Protein AF-A0A2N2SRN1-F1 (afdb_monomer_lite)

Foldseek 3Di:
DVCCVPPNDPDVVSVVVVQVVQCPDVVRFKDWAPAAPPDPDIDMDTCPVDDVVVVVVNVCRPVVCPDPVNVVVVVVVVVVVVVVVVVVVVVVVVVVVVVVVVVD

pLDDT: mean 87.92, std 11.98, range [49.88, 97.69]

Sequence (104 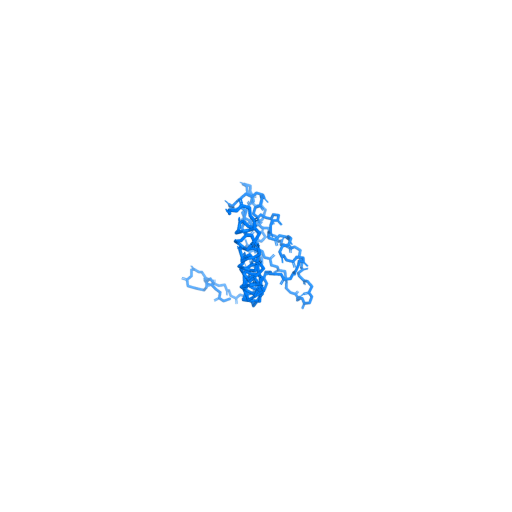aa):
TRCERLHHFDDISTVEAALEHLAEKYPAMAASLPRAPGTKETRHMHLLGGDALLQAAIEAQASGTLSAGSSRGRSAELEDEVRRLREELDALKLEFSDFRRQFE

Secondary structure (DSSP, 8-state):
--STTT---SSHHHHHHHHHHHHHSSS--EEEPPPPTT-SSPPEEESTT-HHHHHHHHHHHHTTTTSTTHHHHHHHHHHHHHHHHHHHHHHHHHHHHHHHHT--

Structure (mmCIF, N/CA/C/O backbone):
data_AF-A0A2N2SRN1-F1
#
_entry.id   AF-A0A2N2SRN1-F1
#
loop_
_atom_site.group_PDB
_atom_site.id
_atom_site.type_symbol
_atom_site.label_atom_id
_atom_site.label_alt_id
_atom_site.label_comp_id
_atom_site.label_asym_id
_atom_site.label_entity_id
_atom_site.label_seq_id
_atom_site.pdbx_PDB_ins_code
_atom_site.Cartn_x
_atom_site.Cartn_y
_atom_site.Cartn_z
_atom_site.occupancy
_atom_site.B_iso_or_equiv
_atom_site.auth_seq_id
_atom_site.auth_comp_id
_atom_site.auth_asym_id
_atom_site.auth_atom_id
_atom_site.pdbx_PDB_model_num
ATOM 1 N N . THR A 1 1 ? -3.444 -8.219 -17.043 1.00 70.31 1 THR A N 1
ATOM 2 C CA . THR A 1 1 ? -4.577 -7.789 -17.900 1.00 70.31 1 THR A CA 1
ATOM 3 C C . THR A 1 1 ? -5.302 -6.517 -17.438 1.00 70.31 1 THR A C 1
ATOM 5 O O . THR A 1 1 ? -6.435 -6.295 -17.830 1.00 70.31 1 THR A O 1
ATOM 8 N N . ARG A 1 2 ? -4.693 -5.600 -16.664 1.00 91.19 2 ARG A N 1
ATOM 9 C CA . ARG A 1 2 ? -5.380 -4.354 -16.230 1.00 91.19 2 ARG A CA 1
ATOM 10 C C . ARG A 1 2 ? -5.034 -3.115 -17.064 1.00 91.19 2 ARG A C 1
ATOM 12 O O . ARG A 1 2 ? -5.778 -2.144 -17.046 1.00 91.19 2 ARG A O 1
ATOM 19 N N . CYS A 1 3 ? -3.919 -3.156 -17.788 1.00 93.25 3 CYS A N 1
ATOM 20 C CA . CYS A 1 3 ? -3.378 -2.047 -18.576 1.00 93.25 3 CYS A CA 1
ATOM 21 C C . CYS A 1 3 ? -3.637 -2.168 -20.088 1.00 93.25 3 CYS A C 1
ATOM 23 O O . CYS A 1 3 ? -3.248 -1.273 -20.826 1.00 93.25 3 CYS A O 1
ATOM 25 N N . GLU A 1 4 ? -4.318 -3.222 -20.550 1.00 93.56 4 GLU A N 1
ATOM 26 C CA . GLU A 1 4 ? -4.432 -3.575 -21.977 1.00 93.56 4 GLU A CA 1
ATOM 27 C C . GLU A 1 4 ? -5.048 -2.465 -22.845 1.00 93.56 4 GLU A C 1
ATOM 29 O O . GLU A 1 4 ? -4.629 -2.251 -23.975 1.00 93.56 4 GLU A O 1
ATOM 34 N N . ARG A 1 5 ? -5.995 -1.694 -22.294 1.00 96.31 5 ARG A N 1
ATOM 35 C CA . ARG A 1 5 ? -6.610 -0.545 -22.985 1.00 96.31 5 ARG A CA 1
ATOM 36 C C . ARG A 1 5 ? -5.681 0.665 -23.137 1.00 96.31 5 ARG A C 1
ATOM 38 O O . ARG A 1 5 ? -5.997 1.554 -23.919 1.00 96.31 5 ARG A O 1
ATOM 45 N N . LEU A 1 6 ? -4.610 0.740 -22.347 1.00 95.81 6 LEU A N 1
ATOM 46 C CA . LEU A 1 6 ? -3.622 1.821 -22.396 1.00 95.81 6 LEU A CA 1
ATOM 47 C C . LEU A 1 6 ? -2.416 1.423 -23.246 1.00 95.81 6 LEU A C 1
ATOM 49 O O . LEU A 1 6 ? -1.943 2.219 -24.048 1.00 95.81 6 LEU A O 1
ATOM 53 N N . HIS A 1 7 ? -1.924 0.199 -23.059 1.00 95.62 7 HIS A N 1
ATOM 54 C CA . HIS A 1 7 ? -0.810 -0.356 -23.811 1.00 95.62 7 HIS A CA 1
ATOM 55 C C . HIS A 1 7 ? -0.916 -1.883 -23.830 1.00 95.62 7 HIS A C 1
ATOM 57 O O . HIS A 1 7 ? -1.092 -2.510 -22.779 1.00 95.62 7 HIS A O 1
ATOM 63 N N . HIS A 1 8 ? -0.799 -2.476 -25.017 1.00 95.50 8 HIS A N 1
ATOM 64 C CA . HIS A 1 8 ? -0.745 -3.925 -25.166 1.00 95.50 8 HIS A CA 1
ATOM 65 C C . HIS A 1 8 ? 0.677 -4.419 -24.880 1.00 95.50 8 HIS A C 1
ATOM 67 O O . HIS A 1 8 ? 1.637 -3.890 -25.431 1.00 95.50 8 HIS A O 1
ATOM 73 N N . PHE A 1 9 ? 0.803 -5.409 -24.002 1.00 95.81 9 PHE A N 1
ATOM 74 C CA . PHE A 1 9 ? 2.059 -6.097 -23.713 1.00 95.81 9 PHE A CA 1
ATOM 75 C C . PHE A 1 9 ? 1.929 -7.531 -24.215 1.00 95.81 9 PHE A C 1
ATOM 77 O O . PHE A 1 9 ? 0.956 -8.198 -23.857 1.00 95.81 9 PHE A O 1
ATOM 84 N N . ASP A 1 10 ? 2.891 -7.982 -25.018 1.00 94.06 10 ASP A N 1
ATOM 85 C CA . ASP A 1 10 ? 2.834 -9.290 -25.680 1.00 94.06 10 ASP A CA 1
ATOM 86 C C . ASP A 1 10 ? 2.948 -10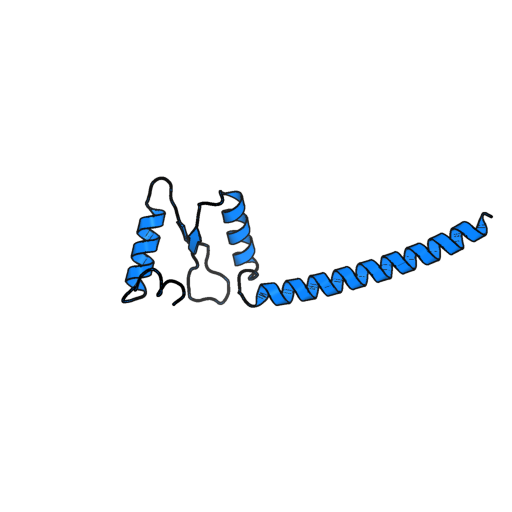.445 -24.674 1.00 94.06 10 ASP A C 1
ATOM 88 O O . ASP A 1 10 ? 2.267 -11.465 -24.788 1.00 94.06 10 ASP A O 1
ATOM 92 N N . ASP A 1 11 ? 3.787 -10.268 -23.651 1.00 94.50 11 ASP A N 1
ATOM 93 C CA . ASP A 1 11 ? 3.995 -11.241 -22.586 1.00 94.50 11 ASP A CA 1
ATOM 94 C C . ASP A 1 11 ? 4.326 -10.576 -21.239 1.00 94.50 11 ASP A C 1
ATOM 96 O O . ASP A 1 11 ? 4.50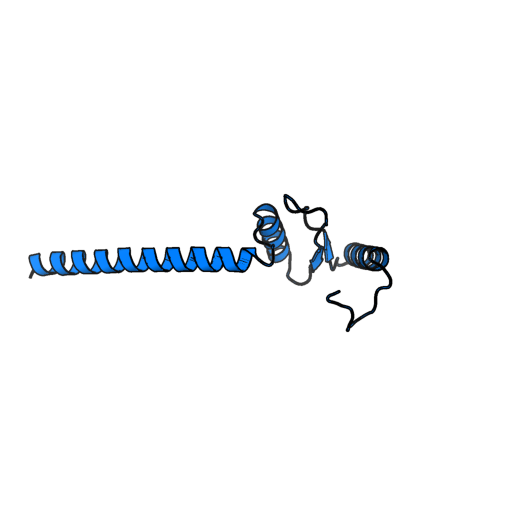5 -9.360 -21.130 1.00 94.50 11 ASP A O 1
ATOM 100 N N . ILE A 1 12 ? 4.415 -11.384 -20.180 1.00 92.19 12 ILE A N 1
ATOM 101 C CA . ILE A 1 12 ? 4.740 -10.881 -18.841 1.00 92.19 12 ILE A CA 1
ATOM 102 C C . ILE A 1 12 ? 6.180 -10.365 -18.720 1.00 92.19 12 ILE A C 1
ATOM 104 O O . ILE A 1 12 ? 6.419 -9.440 -17.950 1.00 92.19 12 ILE A O 1
ATOM 108 N N . SER A 1 13 ? 7.117 -10.887 -19.515 1.00 94.31 13 SER A N 1
ATOM 109 C CA . SER A 1 13 ? 8.516 -10.453 -19.481 1.00 94.31 13 SER A CA 1
ATOM 110 C C . SER A 1 13 ? 8.668 -9.006 -19.958 1.00 94.31 13 SER A C 1
ATOM 112 O O . SER A 1 13 ? 9.442 -8.241 -19.386 1.00 94.31 13 SER A O 1
ATOM 114 N N . THR A 1 14 ? 7.857 -8.576 -20.933 1.00 95.56 14 THR A N 1
ATOM 115 C CA . THR A 1 14 ? 7.819 -7.174 -21.378 1.00 95.56 14 THR A CA 1
ATOM 116 C C . THR A 1 14 ? 7.279 -6.236 -20.296 1.00 95.56 14 THR A C 1
ATOM 118 O O . THR A 1 14 ? 7.733 -5.096 -20.180 1.00 95.56 14 THR A O 1
ATOM 121 N N . VAL A 1 15 ? 6.350 -6.714 -19.460 1.00 95.00 15 VAL A N 1
ATOM 122 C CA . VAL A 1 15 ? 5.844 -5.962 -18.304 1.00 95.00 15 VAL A CA 1
ATOM 123 C C . VAL A 1 15 ? 6.920 -5.848 -17.227 1.00 95.00 15 VAL A C 1
ATOM 125 O O . VAL A 1 15 ? 7.136 -4.758 -16.700 1.00 95.00 15 VAL A O 1
ATOM 128 N N . GLU A 1 16 ? 7.612 -6.944 -16.916 1.00 94.19 16 GLU A N 1
ATOM 129 C CA . GLU A 1 16 ? 8.713 -6.968 -15.946 1.00 94.19 16 GLU A CA 1
ATOM 130 C C . GLU A 1 16 ? 9.860 -6.046 -16.381 1.00 94.19 16 GLU A C 1
ATOM 132 O O . GLU A 1 16 ? 10.308 -5.218 -15.592 1.00 94.19 16 GLU A O 1
ATOM 137 N N . ALA A 1 17 ? 10.256 -6.089 -17.656 1.00 95.62 17 ALA A N 1
ATOM 138 C CA . ALA A 1 17 ? 11.275 -5.198 -18.208 1.00 95.62 17 ALA A CA 1
ATOM 139 C C . ALA A 1 17 ? 10.867 -3.716 -18.132 1.00 95.62 17 ALA A C 1
ATOM 141 O O . ALA A 1 17 ? 11.686 -2.855 -17.806 1.00 95.62 17 ALA A O 1
ATOM 142 N N . ALA A 1 18 ? 9.596 -3.397 -18.398 1.00 95.94 18 ALA A N 1
ATOM 143 C CA . ALA A 1 18 ? 9.090 -2.032 -18.263 1.00 95.94 18 ALA A CA 1
ATOM 144 C C . ALA A 1 18 ? 9.088 -1.551 -16.801 1.00 95.94 18 ALA A C 1
ATOM 146 O O . ALA A 1 18 ? 9.385 -0.385 -16.536 1.00 95.94 18 ALA A O 1
ATOM 147 N N . LEU A 1 19 ? 8.765 -2.433 -15.851 1.00 96.25 19 LEU A N 1
ATOM 148 C CA . LEU A 1 19 ? 8.802 -2.131 -14.419 1.00 96.25 19 LEU A CA 1
ATOM 149 C C . LEU A 1 19 ? 10.232 -1.925 -13.913 1.00 96.25 19 LEU A C 1
ATOM 151 O O . LEU A 1 19 ? 10.458 -0.977 -13.163 1.00 96.25 19 LEU A O 1
ATOM 155 N N . GLU A 1 20 ? 11.181 -2.746 -14.362 1.00 95.94 20 GLU A N 1
ATOM 156 C CA . GLU A 1 20 ? 12.605 -2.588 -14.044 1.00 95.94 20 GLU A CA 1
ATOM 157 C C . GLU A 1 20 ? 13.118 -1.238 -14.552 1.00 95.94 20 GLU A C 1
ATOM 159 O O . GLU A 1 20 ? 13.662 -0.439 -13.795 1.00 95.94 20 GLU A O 1
ATOM 164 N N . HIS A 1 21 ? 12.805 -0.896 -15.805 1.00 96.88 21 HIS A N 1
ATOM 165 C CA . HIS A 1 21 ? 13.176 0.396 -16.375 1.00 96.88 21 HIS A CA 1
ATOM 166 C C . HIS A 1 21 ? 12.591 1.580 -15.579 1.00 96.88 21 HIS A C 1
ATOM 168 O O . HIS A 1 21 ? 13.218 2.631 -15.459 1.00 96.88 21 HIS A O 1
ATOM 174 N N . LEU A 1 22 ? 11.381 1.449 -15.0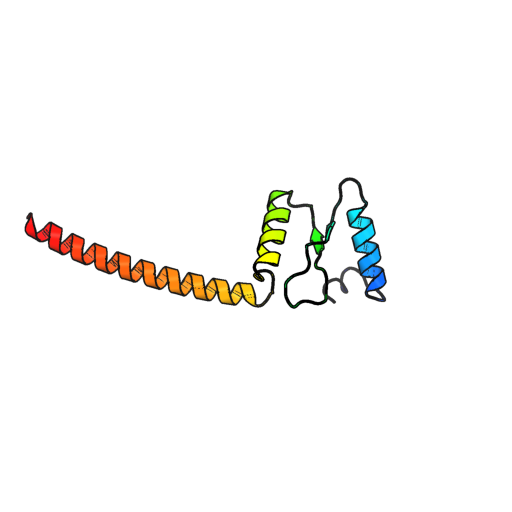24 1.00 96.38 22 LEU A N 1
ATOM 175 C CA . LEU A 1 22 ? 10.786 2.477 -14.159 1.00 96.38 22 LEU A CA 1
ATOM 176 C C . LEU A 1 22 ? 11.448 2.557 -12.776 1.00 96.38 22 LEU A C 1
AT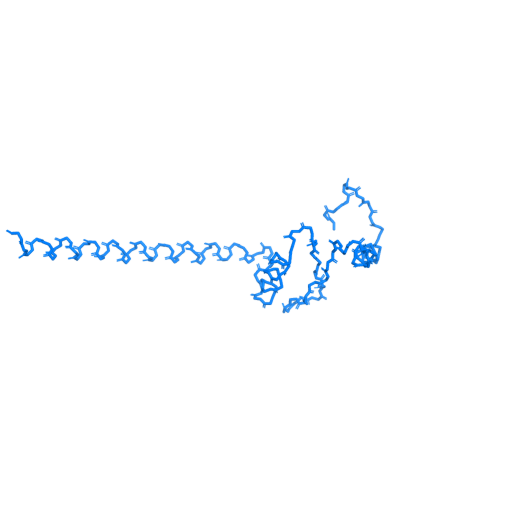OM 178 O O . LEU A 1 22 ? 11.430 3.635 -12.173 1.00 96.38 22 LEU A O 1
ATOM 182 N N . ALA A 1 23 ? 12.003 1.455 -12.275 1.00 95.56 23 ALA A N 1
ATOM 183 C CA . ALA A 1 23 ? 12.753 1.413 -11.024 1.00 95.56 23 ALA A CA 1
ATOM 184 C C . ALA A 1 23 ? 14.156 2.026 -11.173 1.00 95.56 23 ALA A C 1
ATOM 186 O O . ALA A 1 23 ? 14.614 2.720 -10.269 1.00 95.56 23 ALA A O 1
ATOM 187 N N . GLU A 1 24 ? 14.801 1.841 -12.328 1.00 96.25 24 GLU A N 1
ATOM 188 C CA . GLU A 1 24 ? 16.147 2.361 -12.622 1.00 96.25 24 GLU A CA 1
ATOM 189 C C . GLU A 1 24 ? 16.184 3.862 -12.966 1.00 96.25 24 GLU A C 1
ATOM 191 O O . GLU A 1 24 ? 17.251 4.482 -12.967 1.00 96.25 24 GLU A O 1
ATOM 196 N N . LYS A 1 25 ? 15.036 4.480 -13.269 1.00 94.19 25 LYS A N 1
ATOM 197 C CA . LYS A 1 25 ? 14.966 5.922 -13.552 1.00 94.19 25 LYS A CA 1
ATOM 198 C C . LYS A 1 25 ? 15.390 6.768 -12.351 1.00 94.19 25 LYS A C 1
ATOM 200 O O . LYS A 1 25 ? 15.245 6.376 -11.199 1.00 94.19 25 LYS A O 1
ATOM 205 N N . TYR A 1 26 ? 15.832 7.995 -12.634 1.00 90.50 26 TYR A N 1
ATOM 206 C CA . TYR A 1 26 ? 16.052 9.016 -11.613 1.00 90.50 26 TYR A CA 1
ATOM 207 C C . TYR A 1 26 ? 15.123 10.223 -11.841 1.00 90.50 26 TYR A C 1
ATOM 209 O O . TYR A 1 26 ? 15.293 10.927 -12.842 1.00 90.50 26 TYR A O 1
ATOM 217 N N . PRO A 1 27 ? 14.151 10.487 -10.944 1.00 91.50 27 PRO A N 1
ATOM 218 C CA . PRO A 1 27 ? 13.803 9.696 -9.757 1.00 91.50 27 PRO A CA 1
ATOM 219 C C . PRO A 1 27 ? 13.099 8.373 -10.110 1.00 91.50 27 PRO A C 1
ATOM 221 O O . PRO A 1 27 ? 12.403 8.286 -11.126 1.00 91.50 27 PRO A O 1
ATOM 224 N N . ALA A 1 28 ? 13.260 7.361 -9.253 1.00 94.50 28 ALA A N 1
ATOM 225 C CA . ALA A 1 28 ? 12.616 6.062 -9.431 1.00 94.50 28 ALA A CA 1
ATOM 226 C C . ALA A 1 28 ? 11.091 6.218 -9.365 1.00 94.50 28 ALA A C 1
ATOM 228 O O . ALA A 1 28 ? 10.561 6.947 -8.525 1.00 94.50 28 ALA A O 1
ATOM 229 N N . MET A 1 29 ? 10.372 5.539 -10.259 1.00 95.31 29 MET A N 1
ATOM 230 C CA . MET A 1 29 ? 8.917 5.688 -10.391 1.00 95.31 29 MET A CA 1
ATOM 231 C C . MET A 1 29 ? 8.141 4.475 -9.880 1.00 95.31 29 MET A C 1
ATOM 233 O O . MET A 1 29 ? 6.956 4.606 -9.563 1.00 95.31 29 MET A O 1
ATOM 237 N N . ALA A 1 30 ? 8.788 3.315 -9.784 1.00 95.69 30 ALA A N 1
ATOM 238 C CA . ALA A 1 30 ? 8.203 2.077 -9.291 1.00 95.69 30 ALA A CA 1
ATOM 239 C C . ALA A 1 30 ? 9.199 1.316 -8.408 1.00 95.69 30 ALA A C 1
ATOM 241 O O . ALA A 1 30 ? 10.405 1.426 -8.595 1.00 95.69 30 ALA A O 1
ATOM 242 N N . ALA A 1 31 ? 8.686 0.532 -7.462 1.00 94.50 31 ALA A N 1
ATOM 243 C CA . ALA A 1 31 ? 9.476 -0.368 -6.631 1.00 94.50 31 ALA A CA 1
ATOM 244 C C . ALA A 1 31 ? 8.797 -1.733 -6.501 1.00 94.50 31 ALA A C 1
ATOM 246 O O . ALA A 1 31 ? 7.569 -1.833 -6.398 1.00 94.50 31 ALA A O 1
ATOM 247 N N . SER A 1 32 ? 9.616 -2.781 -6.476 1.00 94.12 32 SER A N 1
ATOM 248 C CA . SER A 1 32 ? 9.199 -4.131 -6.104 1.00 94.12 32 SER A CA 1
ATOM 249 C C . SER A 1 32 ? 8.960 -4.190 -4.600 1.00 94.12 32 SER A C 1
ATOM 251 O O . SER A 1 32 ? 9.807 -3.790 -3.803 1.00 94.12 32 SER A O 1
ATOM 253 N N . LEU A 1 33 ? 7.804 -4.701 -4.200 1.00 92.75 33 LEU A N 1
ATOM 254 C CA . LEU A 1 33 ? 7.486 -4.944 -2.803 1.00 92.75 33 LEU A CA 1
ATOM 255 C C . LEU A 1 33 ? 7.948 -6.357 -2.392 1.00 92.75 33 LEU A C 1
ATOM 257 O O . LEU A 1 33 ? 7.955 -7.263 -3.232 1.00 92.75 33 LEU A O 1
ATOM 261 N N . PRO A 1 34 ? 8.261 -6.596 -1.105 1.00 90.44 34 PRO A N 1
ATOM 262 C CA . PRO A 1 34 ? 8.568 -7.935 -0.604 1.00 90.44 34 PRO A CA 1
ATOM 263 C C . PRO A 1 34 ? 7.434 -8.912 -0.906 1.00 90.44 34 PRO A C 1
ATOM 265 O O . PRO A 1 34 ? 6.271 -8.549 -0.764 1.00 90.44 34 PRO A O 1
ATOM 268 N N . ARG A 1 35 ? 7.758 -10.147 -1.301 1.00 89.00 35 ARG A N 1
ATOM 269 C CA . ARG A 1 35 ? 6.751 -11.161 -1.656 1.00 89.00 35 ARG A CA 1
ATOM 270 C C . ARG A 1 35 ? 5.834 -11.489 -0.475 1.00 89.00 35 ARG A C 1
ATOM 272 O O . ARG A 1 35 ? 6.311 -11.867 0.593 1.00 89.00 35 ARG A O 1
ATOM 279 N N . ALA A 1 36 ? 4.521 -11.422 -0.699 1.00 85.62 36 ALA A N 1
ATOM 280 C CA . ALA A 1 36 ? 3.530 -11.784 0.308 1.00 85.62 36 ALA A CA 1
ATOM 281 C C . ALA A 1 36 ? 3.579 -13.291 0.631 1.00 85.62 36 ALA A C 1
ATOM 283 O O . ALA A 1 36 ? 3.742 -14.112 -0.288 1.00 85.62 36 ALA A O 1
ATOM 284 N N . PRO A 1 37 ? 3.335 -13.685 1.894 1.00 81.81 37 PRO A N 1
ATOM 285 C CA . PRO A 1 37 ? 3.195 -15.088 2.273 1.00 81.81 37 PRO A CA 1
ATOM 286 C C . PRO A 1 37 ? 2.154 -15.819 1.409 1.00 81.81 37 PRO A C 1
ATOM 288 O O . PRO A 1 37 ? 1.072 -15.300 1.141 1.00 81.81 37 PRO A O 1
ATOM 291 N N . GLY A 1 38 ? 2.483 -17.028 0.948 1.00 85.81 38 GLY A N 1
ATOM 292 C CA . GLY A 1 38 ? 1.571 -17.868 0.157 1.00 85.81 38 GLY A CA 1
ATOM 293 C C . GLY A 1 38 ? 1.385 -17.456 -1.310 1.00 85.81 38 GLY A C 1
ATOM 294 O O . GLY A 1 38 ? 0.656 -18.131 -2.034 1.00 85.81 38 GLY A O 1
ATOM 295 N N . THR A 1 39 ? 2.052 -16.398 -1.784 1.00 84.94 39 THR A N 1
ATOM 296 C CA . THR A 1 39 ? 1.969 -15.955 -3.188 1.00 84.94 39 THR A CA 1
ATOM 297 C C . THR A 1 39 ? 3.241 -16.280 -3.965 1.00 84.94 39 THR A C 1
ATOM 299 O O . THR A 1 39 ? 4.351 -16.211 -3.434 1.00 84.94 39 THR A O 1
ATOM 302 N N . LYS A 1 40 ? 3.099 -16.669 -5.238 1.00 86.12 40 LYS A N 1
ATOM 303 C CA . LYS A 1 40 ? 4.243 -16.961 -6.122 1.00 86.12 40 LYS A CA 1
ATOM 304 C C . LYS A 1 40 ? 4.806 -15.715 -6.810 1.00 86.12 40 LYS A C 1
ATOM 306 O O . LYS A 1 40 ? 5.973 -15.722 -7.174 1.00 86.12 40 LYS A O 1
ATOM 311 N N . GLU A 1 41 ? 4.008 -14.661 -6.923 1.00 86.38 41 GLU A N 1
ATOM 312 C CA . GLU A 1 41 ? 4.318 -13.465 -7.710 1.00 86.38 41 GLU A CA 1
ATOM 313 C C . GLU A 1 41 ? 4.759 -12.293 -6.825 1.00 86.38 41 GLU A C 1
ATOM 315 O O . GLU A 1 41 ? 4.238 -12.095 -5.724 1.00 86.38 41 GLU A O 1
ATOM 320 N N . THR A 1 42 ? 5.705 -11.501 -7.325 1.00 90.81 42 THR A N 1
ATOM 321 C CA . THR A 1 42 ? 6.126 -10.234 -6.714 1.00 90.81 42 THR A CA 1
ATOM 322 C C . THR A 1 42 ? 5.164 -9.124 -7.125 1.00 90.81 42 THR A C 1
ATOM 324 O O . THR A 1 42 ? 4.713 -9.063 -8.266 1.00 90.81 42 THR A O 1
ATOM 327 N N . ARG A 1 43 ? 4.828 -8.229 -6.194 1.00 92.12 43 ARG A N 1
ATOM 328 C CA . ARG A 1 43 ? 3.973 -7.067 -6.476 1.00 92.12 43 ARG A CA 1
ATOM 329 C C . ARG A 1 43 ? 4.820 -5.812 -6.602 1.00 92.12 43 ARG A C 1
ATOM 331 O O . ARG A 1 43 ? 5.816 -5.680 -5.903 1.00 92.12 43 ARG A O 1
ATOM 338 N N . HIS A 1 44 ? 4.378 -4.875 -7.431 1.00 93.81 44 HIS A N 1
ATOM 339 C CA . HIS A 1 44 ? 5.040 -3.587 -7.630 1.00 93.81 44 HIS A CA 1
ATOM 340 C C . HIS A 1 44 ? 4.128 -2.435 -7.198 1.00 93.81 44 HIS A C 1
ATOM 342 O O . HIS A 1 44 ? 2.901 -2.547 -7.271 1.00 93.81 44 HIS A O 1
ATOM 348 N N . MET A 1 45 ? 4.727 -1.326 -6.765 1.00 94.75 45 MET A N 1
ATOM 349 C CA . MET A 1 45 ? 4.040 -0.102 -6.343 1.00 94.75 45 MET A CA 1
ATOM 350 C C . MET A 1 45 ? 4.697 1.126 -6.977 1.00 94.75 45 MET A C 1
ATOM 352 O O . MET A 1 45 ? 5.913 1.160 -7.140 1.00 94.75 45 MET A O 1
ATOM 356 N N . HIS A 1 46 ? 3.903 2.144 -7.320 1.00 95.12 46 HIS A N 1
ATOM 357 C CA . HIS A 1 46 ? 4.434 3.438 -7.742 1.00 95.12 46 HIS A CA 1
ATOM 358 C C . HIS A 1 46 ? 5.088 4.190 -6.569 1.00 95.12 46 HIS A C 1
ATOM 360 O O . HIS A 1 46 ? 4.646 4.075 -5.427 1.00 95.12 46 HIS A O 1
ATOM 366 N N . LEU A 1 47 ? 6.072 5.041 -6.867 1.00 95.12 47 LEU A N 1
ATOM 367 C CA . LEU A 1 47 ? 6.764 5.897 -5.886 1.00 95.12 47 LEU A CA 1
ATOM 368 C C . LEU A 1 47 ? 6.283 7.357 -5.897 1.00 95.12 47 LEU A C 1
ATOM 370 O O . LEU A 1 47 ? 6.747 8.191 -5.129 1.00 95.12 47 LEU A O 1
ATOM 374 N N . LEU A 1 48 ? 5.276 7.661 -6.721 1.00 92.25 48 LEU A N 1
ATOM 375 C CA . LEU A 1 48 ? 4.719 9.012 -6.878 1.00 92.25 48 LEU A CA 1
ATOM 376 C C . LEU A 1 48 ? 4.013 9.566 -5.621 1.00 92.25 48 LEU A C 1
ATOM 378 O O . LEU A 1 48 ? 3.700 10.750 -5.576 1.00 92.25 48 LEU A O 1
ATOM 382 N N . GLY A 1 49 ? 3.725 8.718 -4.627 1.00 88.19 49 GLY A N 1
ATOM 383 C CA . GLY A 1 49 ? 3.027 9.088 -3.388 1.00 88.19 49 GLY A CA 1
ATOM 384 C C . GLY A 1 49 ? 3.941 9.343 -2.185 1.00 88.19 49 GLY A C 1
ATOM 385 O O . GLY A 1 49 ? 3.433 9.557 -1.087 1.00 88.19 49 GLY A O 1
ATOM 386 N N . GLY A 1 50 ? 5.263 9.299 -2.377 1.00 87.62 50 GLY A N 1
ATOM 387 C CA . GLY A 1 50 ? 6.256 9.467 -1.316 1.00 87.62 50 GLY A CA 1
ATOM 388 C C . GLY A 1 50 ? 6.486 8.222 -0.448 1.00 87.62 50 GLY A C 1
ATOM 389 O O . GLY A 1 50 ? 5.751 7.233 -0.512 1.00 87.62 50 GLY A O 1
ATOM 390 N N . ASP A 1 51 ? 7.521 8.291 0.391 1.00 87.69 51 ASP A N 1
ATOM 391 C CA . ASP A 1 51 ? 8.057 7.138 1.130 1.00 87.69 51 ASP A CA 1
ATOM 392 C C . ASP A 1 51 ? 7.084 6.561 2.164 1.00 87.69 51 ASP A C 1
ATOM 394 O O . ASP A 1 51 ? 7.041 5.348 2.366 1.00 87.69 51 ASP A O 1
ATOM 398 N N . ALA A 1 52 ? 6.250 7.400 2.787 1.00 88.06 52 ALA A N 1
ATOM 399 C CA . ALA A 1 52 ? 5.256 6.944 3.761 1.00 88.06 52 ALA A CA 1
ATOM 400 C C . ALA A 1 52 ? 4.242 5.969 3.136 1.00 88.06 52 ALA A C 1
ATOM 402 O O . ALA A 1 52 ? 3.858 4.979 3.760 1.00 88.06 52 ALA A O 1
ATOM 403 N N . LEU A 1 53 ? 3.847 6.214 1.881 1.00 88.81 53 LEU A N 1
ATOM 404 C CA . LEU A 1 53 ? 2.931 5.340 1.153 1.00 88.81 53 LEU A CA 1
ATOM 405 C C . LEU A 1 53 ? 3.601 4.004 0.796 1.00 88.81 53 LEU A C 1
ATOM 407 O O . LEU A 1 53 ? 2.960 2.955 0.869 1.00 88.81 53 LEU A O 1
ATOM 411 N N . LEU A 1 54 ? 4.891 4.035 0.442 1.00 90.25 54 LEU A N 1
ATOM 412 C CA . LEU A 1 54 ? 5.674 2.828 0.180 1.00 90.25 54 LEU A CA 1
ATOM 413 C C . LEU A 1 54 ? 5.782 1.955 1.437 1.00 90.25 54 LEU A C 1
ATOM 415 O O . LEU A 1 54 ? 5.525 0.754 1.361 1.00 90.25 54 LEU A O 1
ATOM 419 N N . GLN A 1 55 ? 6.107 2.546 2.590 1.00 90.44 55 GLN A N 1
ATOM 420 C CA . GLN A 1 55 ? 6.217 1.802 3.851 1.00 90.44 55 GLN A CA 1
ATOM 421 C C . GLN A 1 55 ? 4.884 1.167 4.254 1.00 90.44 55 GLN A C 1
ATOM 423 O O . GLN A 1 55 ? 4.835 -0.033 4.525 1.00 90.44 55 GLN A O 1
ATOM 428 N N . ALA A 1 56 ? 3.782 1.918 4.168 1.00 88.06 56 ALA A N 1
ATOM 429 C CA . ALA A 1 56 ? 2.448 1.384 4.439 1.00 88.06 56 ALA A CA 1
ATOM 430 C C . ALA A 1 56 ? 2.095 0.195 3.524 1.00 88.06 56 ALA A C 1
ATOM 432 O O . ALA A 1 56 ? 1.479 -0.777 3.962 1.00 88.06 56 ALA A O 1
ATOM 433 N N . ALA A 1 57 ? 2.508 0.234 2.252 1.00 88.38 57 ALA A N 1
ATOM 434 C CA . ALA A 1 57 ? 2.305 -0.877 1.328 1.00 88.38 57 ALA A CA 1
ATOM 435 C C . ALA A 1 57 ? 3.171 -2.103 1.669 1.00 88.38 57 ALA A C 1
ATOM 437 O O . ALA A 1 57 ? 2.700 -3.235 1.557 1.00 88.38 57 ALA A O 1
ATOM 438 N N . ILE A 1 58 ? 4.416 -1.906 2.108 1.00 89.69 58 ILE A N 1
ATOM 439 C CA . ILE A 1 58 ? 5.288 -2.999 2.562 1.00 89.69 58 ILE A CA 1
ATOM 440 C C . ILE A 1 58 ? 4.675 -3.695 3.785 1.00 89.69 58 ILE A C 1
ATOM 442 O O . ILE A 1 58 ? 4.514 -4.919 3.779 1.00 89.69 58 ILE A O 1
ATOM 446 N N . GLU A 1 59 ? 4.259 -2.925 4.792 1.00 88.31 59 GLU A N 1
ATOM 447 C CA . GLU A 1 59 ? 3.610 -3.435 6.007 1.00 88.31 59 GLU A CA 1
ATOM 448 C C . GLU A 1 59 ? 2.315 -4.189 5.688 1.00 88.31 59 GLU A C 1
ATOM 450 O O . GLU A 1 59 ? 2.094 -5.314 6.149 1.00 88.31 59 GLU A O 1
ATOM 455 N N . ALA A 1 60 ? 1.475 -3.611 4.828 1.00 84.31 60 ALA A N 1
ATOM 456 C CA . ALA A 1 60 ? 0.231 -4.238 4.414 1.00 84.31 60 ALA A CA 1
ATOM 457 C C . ALA A 1 60 ? 0.470 -5.548 3.637 1.00 84.31 60 ALA A C 1
ATOM 459 O O . ALA A 1 60 ? -0.336 -6.480 3.727 1.00 84.31 60 ALA A O 1
ATOM 460 N N . GLN A 1 61 ? 1.587 -5.679 2.908 1.00 84.00 61 GLN A N 1
ATOM 461 C CA . GLN A 1 61 ? 1.924 -6.943 2.250 1.00 84.00 61 GLN A CA 1
ATOM 462 C C . GLN A 1 61 ? 2.391 -8.008 3.236 1.00 84.00 61 GLN A C 1
ATOM 464 O O . GLN A 1 61 ? 1.958 -9.156 3.127 1.00 84.00 61 GLN A O 1
ATOM 469 N N . ALA A 1 62 ? 3.227 -7.627 4.203 1.00 81.94 62 ALA A N 1
ATOM 470 C CA . ALA A 1 62 ? 3.699 -8.525 5.252 1.00 81.94 62 ALA A CA 1
ATOM 471 C C . ALA A 1 62 ? 2.533 -9.070 6.094 1.00 81.94 62 ALA A C 1
ATOM 473 O O . ALA A 1 62 ? 2.499 -10.254 6.418 1.00 81.94 62 ALA A O 1
ATOM 474 N N . SER A 1 63 ? 1.532 -8.228 6.365 1.00 79.50 63 SER A N 1
ATOM 475 C CA . SER A 1 63 ? 0.317 -8.608 7.092 1.00 79.50 63 SER A CA 1
ATOM 476 C C . SER A 1 63 ? -0.709 -9.382 6.242 1.00 79.50 63 SER A C 1
ATOM 478 O O . SER A 1 63 ? -1.748 -9.775 6.766 1.00 79.50 63 SER A O 1
ATOM 480 N N . GLY A 1 64 ? -0.482 -9.574 4.936 1.00 70.12 64 GLY A N 1
ATOM 481 C CA . GLY A 1 64 ? -1.432 -10.241 4.031 1.00 70.12 64 GLY A CA 1
ATOM 482 C C . GLY A 1 64 ? -2.659 -9.398 3.646 1.00 70.12 64 GLY A C 1
ATOM 483 O O . GLY A 1 64 ? -3.538 -9.871 2.921 1.00 70.12 64 GLY A O 1
ATOM 484 N N . THR A 1 65 ? -2.705 -8.128 4.062 1.00 63.50 65 THR A N 1
ATOM 485 C CA . THR A 1 65 ? -3.872 -7.245 3.911 1.00 63.50 65 THR A CA 1
ATOM 486 C C . THR A 1 65 ? -4.005 -6.608 2.528 1.00 63.50 65 THR A C 1
ATOM 488 O O . THR A 1 65 ? -5.080 -6.140 2.160 1.00 63.50 65 THR A O 1
ATOM 491 N N . LEU A 1 66 ? -2.955 -6.658 1.701 1.00 60.38 66 LEU A N 1
ATOM 492 C CA . LEU A 1 66 ? -2.996 -6.176 0.313 1.00 60.38 66 LEU A CA 1
ATOM 493 C C . LEU A 1 66 ? -3.732 -7.107 -0.664 1.00 60.38 66 LEU A C 1
ATOM 495 O O . LEU A 1 66 ? -3.815 -6.808 -1.858 1.00 60.38 66 LEU A O 1
ATOM 499 N N . SER A 1 67 ? -4.221 -8.276 -0.245 1.00 54.34 67 SER A N 1
ATOM 500 C CA . SER A 1 67 ? -5.066 -9.089 -1.126 1.00 54.34 67 SER A CA 1
ATOM 501 C C . SER A 1 67 ? -6.394 -8.367 -1.370 1.00 54.34 67 SER A C 1
ATOM 503 O O . SER A 1 67 ? -7.020 -7.904 -0.424 1.00 54.34 67 SER A O 1
ATOM 505 N N . ALA A 1 68 ? -6.867 -8.295 -2.619 1.00 51.81 68 ALA A N 1
ATOM 506 C CA . ALA A 1 68 ? -8.141 -7.645 -2.961 1.00 51.81 68 ALA A CA 1
ATOM 507 C C . ALA A 1 68 ? -9.358 -8.241 -2.209 1.00 51.81 68 ALA A C 1
ATOM 509 O O . ALA A 1 68 ? -10.405 -7.605 -2.134 1.00 51.81 68 ALA A O 1
ATOM 510 N N . GLY A 1 69 ? -9.213 -9.434 -1.615 1.00 50.97 69 GLY A N 1
ATOM 511 C CA . GLY A 1 69 ? -10.189 -10.023 -0.691 1.00 50.97 69 GLY A CA 1
ATOM 512 C C . GLY A 1 69 ? -10.042 -9.593 0.778 1.00 50.97 69 GLY A C 1
ATOM 513 O O . GLY A 1 69 ? -11.023 -9.615 1.512 1.00 50.97 69 GLY A O 1
ATOM 514 N N . SER A 1 70 ? -8.861 -9.148 1.214 1.00 49.88 70 SER A N 1
ATOM 515 C CA . SER A 1 70 ? -8.592 -8.795 2.616 1.00 49.88 70 SER A CA 1
ATOM 516 C C . SER A 1 70 ? -9.170 -7.438 3.025 1.00 49.88 70 SER A C 1
ATOM 518 O O . SER A 1 70 ? -9.464 -7.241 4.201 1.00 49.88 70 SER A O 1
ATOM 520 N N . SER A 1 71 ? -9.403 -6.529 2.071 1.00 52.31 71 SER A N 1
ATOM 521 C CA . SER A 1 71 ? -10.120 -5.275 2.338 1.00 52.31 71 SER A CA 1
ATOM 522 C C . SER A 1 71 ? -11.558 -5.520 2.807 1.00 52.31 71 SER A C 1
ATOM 524 O O . SER A 1 71 ? -12.030 -4.776 3.656 1.00 52.31 71 SER A O 1
ATOM 526 N N . ARG A 1 72 ? -12.241 -6.569 2.317 1.00 56.81 72 ARG A N 1
ATOM 527 C CA . ARG A 1 72 ? -13.600 -6.909 2.782 1.00 56.81 72 ARG A CA 1
ATOM 528 C C . ARG A 1 72 ? -13.608 -7.517 4.181 1.00 56.81 72 ARG A C 1
ATOM 530 O O . ARG A 1 72 ? -14.499 -7.196 4.953 1.00 56.81 72 ARG A O 1
ATOM 537 N N . GLY A 1 73 ? -12.623 -8.360 4.501 1.00 61.56 73 GLY A N 1
ATOM 538 C CA . GLY A 1 73 ? -12.495 -8.963 5.834 1.00 61.56 73 GLY A CA 1
ATOM 539 C C . GLY A 1 73 ? -12.251 -7.910 6.913 1.00 61.56 73 GLY A C 1
ATOM 540 O O . GLY A 1 73 ? -12.987 -7.851 7.888 1.00 61.56 73 GLY A O 1
ATOM 541 N N . ARG A 1 74 ? -11.312 -6.989 6.668 1.00 67.88 74 ARG A N 1
ATOM 542 C CA . ARG A 1 74 ? -11.019 -5.894 7.601 1.00 67.88 74 ARG A CA 1
ATOM 543 C C . ARG A 1 74 ? -12.199 -4.937 7.785 1.00 67.88 74 ARG A C 1
ATOM 545 O O .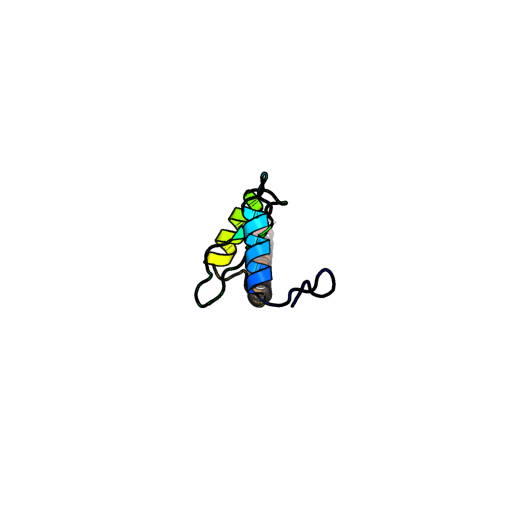 ARG A 1 74 ? -12.400 -4.436 8.882 1.00 67.88 74 ARG A O 1
ATOM 552 N N . SER A 1 75 ? -12.980 -4.671 6.734 1.00 74.81 75 SER A N 1
ATOM 553 C CA . SER A 1 75 ? -14.209 -3.878 6.874 1.00 74.81 75 SER A CA 1
ATOM 554 C C . SER A 1 75 ? -15.226 -4.566 7.783 1.00 74.81 75 SER A C 1
ATOM 556 O O . SER A 1 75 ? -15.761 -3.904 8.661 1.00 74.81 75 SER A O 1
ATOM 558 N N . ALA A 1 76 ? -15.431 -5.878 7.640 1.00 77.44 76 ALA A N 1
ATOM 559 C CA . ALA A 1 76 ? -16.332 -6.630 8.513 1.00 77.44 76 ALA A CA 1
ATOM 560 C C . ALA A 1 76 ? -15.841 -6.664 9.974 1.00 77.44 76 ALA A C 1
ATOM 562 O O . ALA A 1 76 ? -16.625 -6.434 10.889 1.00 77.44 76 ALA A O 1
ATOM 563 N N . GLU A 1 77 ? -14.540 -6.870 10.196 1.00 80.44 77 GLU A N 1
ATOM 564 C CA . GLU A 1 77 ? -13.932 -6.834 11.536 1.00 80.44 77 GLU A CA 1
ATOM 565 C C . GLU A 1 77 ? -14.099 -5.459 12.201 1.00 80.44 77 GLU A C 1
ATOM 567 O O . GLU A 1 77 ? -14.502 -5.370 13.359 1.00 80.44 77 GLU A O 1
ATOM 572 N N . LEU A 1 78 ? -13.853 -4.377 11.454 1.00 89.31 78 LEU A N 1
ATOM 573 C CA . LEU A 1 78 ? -14.042 -3.013 11.950 1.00 89.31 78 LEU A CA 1
ATOM 574 C C . LEU A 1 78 ? -15.519 -2.695 12.219 1.00 89.31 78 LEU A C 1
ATOM 576 O O . LEU A 1 78 ? -15.826 -1.995 13.180 1.00 89.31 78 LEU A O 1
ATOM 580 N N . GLU A 1 79 ? -16.441 -3.192 11.396 1.00 92.19 79 GLU A N 1
ATOM 581 C CA . GLU A 1 79 ? -17.883 -3.036 11.615 1.00 92.19 79 GLU A CA 1
ATOM 582 C C . GLU A 1 79 ? -18.344 -3.757 12.890 1.00 92.19 79 GLU A C 1
ATOM 584 O O . GLU A 1 79 ? -19.113 -3.193 13.675 1.00 92.19 79 GLU A O 1
ATOM 589 N N . ASP A 1 80 ? -17.833 -4.964 13.134 1.00 94.50 80 ASP A N 1
ATOM 590 C CA . ASP A 1 80 ? -18.107 -5.732 14.347 1.00 94.50 80 ASP A CA 1
ATOM 591 C C . ASP A 1 80 ? -17.534 -5.046 15.597 1.00 94.50 80 ASP A C 1
ATOM 593 O O . ASP A 1 80 ? -18.212 -4.960 16.626 1.00 94.50 80 ASP A O 1
ATOM 597 N N . GLU A 1 81 ? -16.321 -4.497 15.507 1.00 92.75 81 GLU A N 1
ATOM 598 C CA . GLU A 1 81 ? -15.685 -3.771 16.609 1.00 92.75 81 GLU A CA 1
ATOM 599 C C . GLU A 1 81 ? -16.409 -2.452 16.917 1.00 92.75 81 GLU A C 1
ATOM 601 O O . GLU A 1 81 ? -16.680 -2.147 18.079 1.00 92.75 81 GLU A O 1
ATOM 606 N N . VAL A 1 82 ? -16.839 -1.707 15.893 1.00 96.56 82 VAL A N 1
ATOM 607 C CA . VAL A 1 82 ? -17.671 -0.505 16.069 1.00 96.56 82 VAL A CA 1
ATOM 608 C C . VAL A 1 82 ? -19.019 -0.846 16.706 1.00 96.56 82 VAL A C 1
ATOM 610 O O . VAL A 1 82 ? -19.495 -0.086 17.553 1.00 96.56 82 VAL A O 1
ATOM 613 N N . ARG A 1 83 ? -19.647 -1.970 16.331 1.00 96.81 83 ARG A N 1
ATOM 614 C CA . ARG A 1 83 ? -20.890 -2.431 16.969 1.00 96.81 83 ARG A CA 1
ATOM 615 C C . ARG A 1 83 ? -20.667 -2.700 18.456 1.00 96.81 83 ARG A C 1
ATOM 617 O O . ARG A 1 83 ? -21.407 -2.160 19.274 1.00 96.81 83 ARG A O 1
ATOM 624 N N . ARG A 1 84 ? -19.615 -3.444 18.803 1.00 97.00 84 ARG A N 1
ATOM 625 C CA . ARG A 1 84 ? -19.277 -3.759 20.196 1.00 97.00 84 ARG A CA 1
ATOM 626 C C . ARG A 1 84 ? -18.996 -2.501 21.024 1.00 97.00 84 ARG A C 1
ATOM 628 O O . ARG A 1 84 ? -19.535 -2.351 22.115 1.00 97.00 84 ARG A O 1
ATOM 635 N N . LEU A 1 85 ? -18.207 -1.568 20.491 1.00 97.25 85 LEU A N 1
ATOM 636 C CA . LEU A 1 85 ? -17.900 -0.309 21.177 1.00 97.25 85 LEU A CA 1
ATOM 637 C C . LEU A 1 85 ? -19.154 0.538 21.427 1.00 97.25 85 LEU A C 1
ATOM 639 O O . LEU A 1 85 ? -19.250 1.203 22.455 1.00 97.25 85 LEU A O 1
ATOM 643 N N . ARG A 1 86 ? -20.129 0.520 20.509 1.00 97.00 86 ARG A N 1
ATOM 644 C CA . ARG A 1 86 ? -21.412 1.212 20.706 1.00 97.00 86 ARG A CA 1
ATOM 645 C C . ARG A 1 86 ? -22.239 0.581 21.822 1.00 97.00 86 ARG A C 1
ATOM 647 O O . ARG A 1 86 ? -22.777 1.321 22.635 1.00 97.00 86 ARG A O 1
ATOM 654 N N . GLU A 1 87 ? -22.295 -0.746 21.890 1.00 97.69 87 GLU A N 1
ATOM 655 C CA . GLU A 1 87 ? -23.001 -1.468 22.957 1.00 97.69 87 GLU A CA 1
ATOM 656 C C . GLU A 1 87 ? -22.393 -1.179 24.337 1.00 97.69 87 GLU A C 1
ATOM 658 O O . GLU A 1 87 ? -23.120 -0.839 25.270 1.00 97.69 87 GLU A O 1
ATOM 663 N N . GLU A 1 88 ? -21.063 -1.235 24.459 1.00 97.19 88 GLU A N 1
ATOM 664 C CA . GLU A 1 88 ? -20.356 -0.902 25.705 1.00 97.19 88 GLU A CA 1
ATOM 665 C C . GLU A 1 88 ? -20.597 0.561 26.116 1.00 97.19 88 GLU A C 1
ATOM 667 O O . GLU A 1 88 ? -20.828 0.864 27.288 1.00 97.19 88 GLU A O 1
ATOM 672 N N . LEU A 1 89 ? -20.603 1.481 25.148 1.00 97.25 89 LEU A N 1
ATOM 673 C CA . LEU A 1 89 ? -20.835 2.901 25.395 1.00 97.25 89 LEU A CA 1
ATOM 674 C C . LEU A 1 89 ? -22.284 3.199 25.806 1.00 97.25 89 LEU A C 1
ATOM 676 O O . LEU A 1 89 ? -22.515 4.069 26.647 1.00 97.25 89 LEU A O 1
ATOM 680 N N . ASP A 1 90 ? -23.260 2.489 25.246 1.00 97.44 90 ASP A N 1
ATOM 681 C CA . ASP A 1 90 ? -24.661 2.631 25.638 1.00 97.44 90 ASP A CA 1
ATOM 682 C C . ASP A 1 90 ? -24.930 2.023 27.022 1.00 97.44 90 ASP A C 1
ATOM 684 O O . ASP A 1 90 ? -25.643 2.641 27.816 1.00 97.44 90 ASP A O 1
ATOM 688 N N . ALA A 1 91 ? -24.289 0.902 27.370 1.00 96.44 91 ALA A N 1
ATOM 689 C CA . ALA A 1 91 ? -24.313 0.363 28.731 1.00 96.44 91 ALA A CA 1
ATOM 690 C C . ALA A 1 91 ? -23.728 1.364 29.742 1.00 96.44 91 ALA A C 1
ATOM 692 O O . ALA A 1 91 ? -24.369 1.682 30.745 1.00 96.44 91 ALA A O 1
ATOM 693 N N . LEU A 1 92 ? -22.565 1.948 29.428 1.00 97.12 92 LEU A N 1
ATOM 694 C CA . LEU A 1 92 ? -21.909 2.934 30.288 1.00 97.12 92 LEU A CA 1
ATOM 695 C C . LEU A 1 92 ? -22.763 4.195 30.486 1.00 97.12 92 LEU A C 1
ATOM 697 O O . LEU A 1 92 ? -22.836 4.731 31.591 1.00 97.12 92 LEU A O 1
ATOM 701 N N . LYS A 1 93 ? -23.439 4.677 29.436 1.00 96.50 93 LYS A N 1
ATOM 702 C CA . LYS A 1 93 ? -24.380 5.805 29.549 1.00 96.50 93 LYS A CA 1
ATOM 703 C C . LYS A 1 93 ? -25.545 5.489 30.480 1.00 96.50 93 LYS A C 1
ATOM 705 O O . LYS A 1 93 ? -25.997 6.382 31.197 1.00 96.50 93 LYS A O 1
ATOM 710 N N . LEU A 1 94 ? -26.045 4.256 30.443 1.00 96.06 94 LEU A N 1
ATOM 711 C CA . LEU A 1 94 ? -27.175 3.829 31.258 1.00 96.06 94 LEU A CA 1
ATOM 712 C C . LEU A 1 94 ? -26.772 3.776 32.735 1.00 96.06 94 LEU A C 1
ATOM 714 O O . LEU A 1 94 ? -27.397 4.455 33.551 1.00 96.06 94 LEU A O 1
ATOM 718 N N . GLU A 1 95 ? -25.651 3.118 33.043 1.00 94.81 95 GLU A N 1
ATOM 719 C CA . GLU A 1 95 ? -25.057 3.101 34.387 1.00 94.81 95 GLU A CA 1
ATOM 720 C C . GLU A 1 95 ? -24.775 4.514 34.907 1.00 94.81 95 GLU A C 1
ATOM 722 O O . GLU A 1 95 ? -25.094 4.839 36.050 1.00 94.81 95 GLU A O 1
ATOM 727 N N . PHE A 1 96 ? -24.237 5.394 34.058 1.00 95.62 96 PHE A N 1
ATOM 728 C CA . PHE A 1 96 ? -23.986 6.784 34.423 1.00 95.62 96 PHE A CA 1
ATOM 729 C C . PHE A 1 96 ? -25.279 7.554 34.723 1.00 95.62 96 PHE A C 1
ATOM 731 O O . PHE A 1 96 ? -25.319 8.364 35.650 1.00 95.62 96 PHE A O 1
ATOM 738 N N . SER A 1 97 ? -26.349 7.309 33.963 1.00 94.56 97 SER A N 1
ATOM 739 C CA . SER A 1 97 ? -27.646 7.947 34.203 1.00 94.56 97 SER A CA 1
ATOM 740 C C . SER A 1 97 ? -28.277 7.502 35.526 1.00 94.56 97 SER A C 1
ATOM 742 O O . SER A 1 97 ? -28.811 8.337 36.260 1.00 94.56 97 SER A O 1
ATOM 744 N N . ASP A 1 98 ? -28.149 6.219 35.869 1.00 92.62 98 ASP A N 1
ATOM 745 C CA . ASP A 1 98 ? -28.639 5.666 37.130 1.00 92.62 98 ASP A CA 1
ATOM 746 C C . ASP A 1 98 ? -27.787 6.124 38.313 1.00 92.62 98 ASP A C 1
ATOM 748 O O . ASP A 1 98 ? -28.335 6.480 39.355 1.00 92.62 98 ASP A O 1
ATOM 752 N N . PHE A 1 99 ? -26.465 6.205 38.141 1.00 93.88 99 PHE A N 1
ATOM 753 C CA . PHE A 1 99 ? -25.570 6.818 39.118 1.00 93.88 99 PHE A CA 1
ATOM 754 C C . PHE A 1 99 ? -25.969 8.271 39.376 1.00 93.88 99 PHE A C 1
ATOM 756 O O . PHE A 1 99 ? -26.166 8.653 40.523 1.00 93.88 99 PHE A O 1
ATOM 763 N N . ARG A 1 100 ? -26.169 9.082 38.329 1.00 94.06 100 ARG A N 1
ATOM 764 C CA . ARG A 1 100 ? -26.553 10.494 38.476 1.00 94.06 100 ARG A CA 1
ATOM 765 C C . ARG A 1 100 ? -27.873 10.661 39.236 1.00 94.06 100 ARG A C 1
ATOM 767 O O . ARG A 1 100 ? -27.964 11.554 40.071 1.00 94.06 100 ARG A O 1
ATOM 774 N N . ARG A 1 101 ? -28.861 9.789 38.999 1.00 92.69 101 ARG A N 1
ATOM 775 C CA . ARG A 1 101 ? -30.142 9.785 39.732 1.00 92.69 101 ARG A CA 1
ATOM 776 C C . ARG A 1 101 ? -30.003 9.518 41.232 1.00 92.69 101 ARG A C 1
ATOM 778 O O . ARG A 1 101 ? -30.913 9.864 41.967 1.00 92.69 101 ARG A O 1
ATOM 785 N N . GLN A 1 102 ? -28.916 8.896 41.690 1.00 88.31 102 GLN A N 1
ATOM 786 C CA . GLN A 1 102 ? -28.684 8.648 43.121 1.00 88.31 102 GLN A CA 1
ATOM 787 C C . GLN A 1 102 ? -28.186 9.892 43.874 1.00 88.31 102 GLN A C 1
ATOM 789 O O . GLN A 1 102 ? -28.156 9.880 45.103 1.00 88.31 102 GLN A O 1
ATOM 794 N N . PHE A 1 103 ? -27.783 10.945 43.155 1.00 84.56 103 PHE A N 1
ATOM 795 C CA . PHE A 1 103 ? -27.269 12.198 43.720 1.00 84.56 103 PHE A CA 1
ATOM 796 C C . PHE A 1 103 ? -28.187 13.408 43.458 1.00 84.56 103 PHE A C 1
ATOM 798 O O . PHE A 1 103 ? -27.803 14.529 43.795 1.00 84.56 103 PHE A O 1
ATOM 805 N N . GLU A 1 104 ? -29.372 13.191 42.875 1.00 62.97 104 GLU A N 1
ATOM 806 C CA . GLU A 1 104 ? -30.483 14.161 42.802 1.00 62.97 104 GLU A CA 1
ATOM 807 C C . GLU A 1 104 ? -31.586 13.777 43.795 1.00 62.97 104 GLU A C 1
ATOM 809 O O . GLU A 1 104 ? -32.157 14.706 44.411 1.00 62.97 104 GLU A O 1
#

Radius of gyration: 23.46 Å; chains: 1; bounding box: 47×32×69 Å